Protein AF-M4DM18-F1 (afdb_monomer_lite)

Foldseek 3Di:
DPPPPVVVVVVVVVPPDPPPPPVDDDDDDDDPPDLLVVQVVVCVVCVVVVCVVVVFWDWDWTDDPQNIKTKTWGFDPPPDTDIDMDIDGD

pLDDT: mean 76.81, std 15.43, range [44.53, 95.25]

Sequence (90 aa):
MEKFPALIICYLLFHQTLEVIDGAKCYGSLAGNSSYVQNRKNLFSTFSNKVVTNGGFYNVSLGQYPNRVYALGFCENTTSKKLVSVVSKA

Radius of gyration: 20.75 Å; chains: 1; bounding box: 34×19×74 Å

InterPro domains:
  IPR002902 Gnk2-homologous domain [PF01657] (31-81)

Secondary structure (DSSP, 8-state):
---SHHHHHHHHHHT------------S---TT-HHHHHHHHHHHHHHHHHHHTTTEEEEEES-TTS-EEEEEEE--SSS--EEEEEEE-

Organism: Brassica campestris (NCBI:txid3711)

Structure (mmCIF, N/CA/C/O backbone):
data_AF-M4DM18-F1
#
_entry.id   AF-M4DM18-F1
#
loop_
_atom_site.group_PDB
_atom_site.id
_atom_site.type_symbol
_atom_site.label_atom_id
_atom_site.label_alt_id
_atom_site.label_comp_id
_atom_site.label_asym_id
_atom_site.label_entity_id
_atom_site.label_seq_id
_atom_site.pdbx_PDB_ins_code
_atom_site.Cartn_x
_atom_site.Cartn_y
_atom_site.Cartn_z
_atom_site.occupancy
_atom_site.B_iso_or_equiv
_atom_site.auth_seq_id
_atom_site.auth_comp_id
_atom_site.auth_asym_id
_atom_site.auth_atom_id
_atom_site.pdbx_PDB_model_num
ATOM 1 N N . MET A 1 1 ? 4.784 -6.461 59.255 1.00 44.53 1 MET A N 1
ATOM 2 C CA . MET A 1 1 ? 3.582 -6.038 58.502 1.00 44.53 1 MET A CA 1
ATOM 3 C C . MET A 1 1 ? 3.985 -5.963 57.036 1.00 44.53 1 MET A C 1
ATOM 5 O O . MET A 1 1 ? 4.351 -4.906 56.559 1.00 44.53 1 MET A O 1
ATOM 9 N N . GLU A 1 2 ? 4.032 -7.105 56.350 1.00 51.62 2 GLU A N 1
ATOM 10 C CA . GLU A 1 2 ? 4.719 -7.250 55.050 1.00 51.62 2 GLU A CA 1
ATOM 11 C C . GLU A 1 2 ? 3.738 -7.753 53.976 1.00 51.62 2 GLU A C 1
ATOM 13 O O . GLU A 1 2 ? 3.908 -8.813 53.387 1.00 51.62 2 GLU A O 1
ATOM 18 N N . LYS A 1 3 ? 2.633 -7.025 53.768 1.00 52.62 3 LYS A N 1
ATOM 19 C CA . LYS A 1 3 ? 1.567 -7.381 52.802 1.00 52.62 3 LYS A CA 1
ATOM 20 C C . LYS A 1 3 ? 1.550 -6.490 51.554 1.00 52.62 3 LYS A C 1
ATOM 22 O O . LYS A 1 3 ? 0.553 -6.432 50.846 1.00 52.62 3 LYS A O 1
ATOM 27 N N . PHE A 1 4 ? 2.659 -5.812 51.272 1.00 56.97 4 PHE A N 1
ATOM 28 C CA . PHE A 1 4 ? 2.824 -4.978 50.082 1.00 56.97 4 PHE A CA 1
ATOM 29 C C . PHE A 1 4 ? 3.435 -5.676 48.847 1.00 56.97 4 PHE A C 1
ATOM 31 O O . PHE A 1 4 ? 3.060 -5.282 47.741 1.00 56.97 4 PHE A O 1
ATOM 38 N N . PRO A 1 5 ? 4.285 -6.729 48.937 1.00 61.12 5 PRO A N 1
ATOM 39 C CA . PRO A 1 5 ? 4.948 -7.248 47.736 1.00 61.12 5 PRO A CA 1
ATOM 40 C C . PRO A 1 5 ? 4.005 -8.069 46.845 1.00 61.12 5 PRO A C 1
ATOM 42 O O . PRO A 1 5 ? 4.103 -8.000 45.624 1.00 61.12 5 PRO A O 1
ATOM 45 N N . ALA A 1 6 ? 3.039 -8.786 47.428 1.00 64.62 6 ALA A N 1
ATOM 46 C CA . ALA A 1 6 ? 2.116 -9.638 46.673 1.00 64.62 6 ALA A CA 1
ATOM 47 C C . ALA A 1 6 ? 1.192 -8.842 45.730 1.00 64.62 6 ALA A C 1
ATOM 49 O O . ALA A 1 6 ? 0.905 -9.295 44.625 1.00 64.62 6 ALA A O 1
ATOM 50 N N . LEU A 1 7 ? 0.757 -7.644 46.137 1.00 65.00 7 LEU A N 1
ATOM 51 C CA . LEU A 1 7 ? -0.121 -6.792 45.324 1.00 65.00 7 LEU A CA 1
ATOM 52 C C . LEU A 1 7 ? 0.629 -6.142 44.155 1.00 65.00 7 LEU A C 1
ATOM 54 O O . LEU A 1 7 ? 0.088 -6.068 43.053 1.00 65.00 7 LEU A O 1
ATOM 58 N N . ILE A 1 8 ? 1.886 -5.739 44.372 1.00 67.94 8 ILE A N 1
ATOM 59 C CA . ILE A 1 8 ? 2.763 -5.221 43.312 1.00 67.94 8 ILE A CA 1
ATOM 60 C C . ILE A 1 8 ? 3.075 -6.319 42.291 1.00 67.94 8 ILE A C 1
ATOM 62 O O . ILE A 1 8 ? 2.980 -6.076 41.091 1.00 67.94 8 ILE A O 1
ATOM 66 N N . ILE A 1 9 ? 3.361 -7.544 42.747 1.00 68.19 9 ILE A N 1
ATOM 67 C CA . ILE A 1 9 ? 3.567 -8.701 41.862 1.00 68.19 9 ILE A CA 1
ATOM 68 C C . ILE A 1 9 ? 2.305 -8.973 41.027 1.00 68.19 9 ILE A C 1
ATOM 70 O O . ILE A 1 9 ? 2.404 -9.164 39.818 1.00 68.19 9 ILE A O 1
ATOM 74 N N . CYS A 1 10 ? 1.114 -8.904 41.629 1.00 66.94 10 CYS A N 1
ATOM 75 C CA . CYS A 1 10 ? -0.154 -9.073 40.911 1.00 66.94 10 CYS A CA 1
ATOM 76 C C . CYS A 1 10 ? -0.377 -7.987 39.839 1.00 66.94 10 CYS A C 1
ATOM 78 O O . CYS A 1 10 ? -0.805 -8.289 38.726 1.00 66.94 10 CYS A O 1
ATOM 80 N N . TYR A 1 11 ? -0.046 -6.728 40.143 1.00 63.75 11 TYR A N 1
ATOM 81 C CA . TYR A 1 11 ? -0.183 -5.606 39.208 1.00 63.75 11 TYR A CA 1
ATOM 82 C C . TYR A 1 11 ? 0.804 -5.693 38.030 1.00 63.75 11 TYR A C 1
ATOM 84 O O . TYR A 1 11 ? 0.441 -5.402 36.889 1.00 63.75 11 TYR A O 1
ATOM 92 N N . LEU A 1 12 ? 2.035 -6.154 38.288 1.00 61.78 12 LEU A N 1
ATOM 93 C CA . LEU A 1 12 ? 3.055 -6.369 37.258 1.00 61.78 12 LEU A CA 1
ATOM 94 C C . LEU A 1 12 ? 2.677 -7.498 36.292 1.00 61.78 12 LEU A C 1
ATOM 96 O O . LEU A 1 12 ? 2.953 -7.367 35.103 1.00 61.78 12 LEU A O 1
ATOM 100 N N . LEU A 1 13 ? 2.004 -8.554 36.769 1.00 59.84 13 LEU A N 1
ATOM 101 C CA . LEU A 1 13 ? 1.500 -9.656 35.936 1.00 59.84 13 LEU A CA 1
ATOM 102 C C . LEU A 1 13 ? 0.345 -9.223 35.012 1.00 59.84 13 LEU A C 1
ATOM 104 O O . LEU A 1 13 ? 0.237 -9.728 33.898 1.00 59.84 13 LEU A O 1
ATOM 108 N N . PHE A 1 14 ? -0.469 -8.245 35.425 1.00 57.81 14 PHE A N 1
ATOM 109 C CA . PHE A 1 14 ? -1.548 -7.680 34.600 1.00 57.81 14 PHE A CA 1
ATOM 110 C C . PHE A 1 14 ? -1.056 -6.743 33.479 1.00 57.81 14 PHE A C 1
ATOM 112 O O . PHE A 1 14 ? -1.783 -6.518 32.516 1.00 57.81 14 PHE A O 1
ATOM 119 N N . HIS A 1 15 ? 0.169 -6.209 33.566 1.00 49.09 15 HIS A N 1
ATOM 120 C CA . HIS A 1 15 ? 0.753 -5.310 32.554 1.00 49.09 15 HIS A CA 1
ATOM 121 C C . HIS A 1 15 ? 1.499 -6.036 31.410 1.00 49.09 15 HIS A C 1
ATOM 123 O O . HIS A 1 15 ? 2.029 -5.378 30.517 1.00 49.09 15 HIS A O 1
ATOM 129 N N . GLN A 1 16 ? 1.566 -7.376 31.410 1.00 57.03 16 GLN A N 1
ATOM 130 C CA . GLN A 1 16 ? 2.429 -8.156 30.500 1.00 57.03 16 GLN A CA 1
ATOM 131 C C . GLN A 1 16 ? 1.817 -8.514 29.134 1.00 57.03 16 GLN A C 1
ATOM 133 O O . GLN A 1 16 ? 2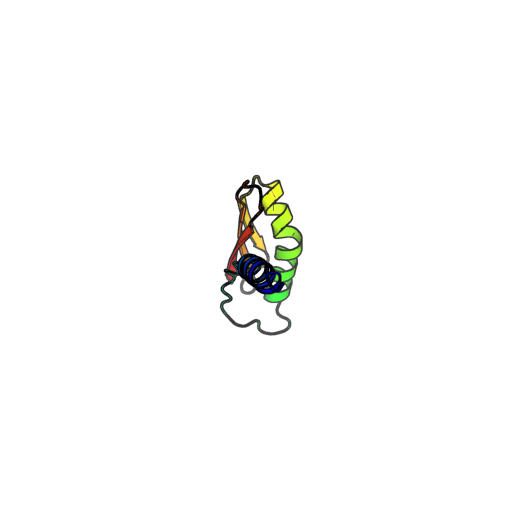.373 -9.364 28.447 1.00 57.03 16 GLN A O 1
ATOM 138 N N . THR A 1 17 ? 0.708 -7.922 28.688 1.00 56.78 17 THR A N 1
ATOM 139 C CA . THR A 1 17 ? 0.193 -8.225 27.335 1.00 56.78 17 THR A CA 1
ATOM 140 C C . THR A 1 17 ? -0.296 -6.985 26.602 1.00 56.78 17 THR A C 1
ATOM 142 O O . THR A 1 17 ? -1.451 -6.863 26.206 1.00 56.78 17 THR A O 1
ATOM 145 N N . LEU A 1 18 ? 0.634 -6.070 26.317 1.00 46.38 18 LEU A N 1
ATOM 146 C CA . LEU A 1 18 ? 0.513 -5.322 25.071 1.00 46.38 18 LEU A CA 1
ATOM 147 C C . LEU A 1 18 ? 0.904 -6.284 23.941 1.00 46.38 18 LEU A C 1
ATOM 149 O O . LEU A 1 18 ? 2.050 -6.303 23.496 1.00 46.38 18 LEU A O 1
ATOM 153 N N . GLU A 1 19 ? -0.031 -7.142 23.527 1.00 50.44 19 GLU A N 1
ATOM 154 C CA . GLU A 1 19 ? 0.122 -7.907 22.293 1.00 50.44 19 GLU A CA 1
ATOM 155 C C . GLU A 1 19 ? 0.157 -6.910 21.136 1.00 50.44 19 GLU A C 1
ATOM 157 O O . GLU A 1 19 ? -0.865 -6.480 20.593 1.00 50.44 19 GLU A O 1
ATOM 162 N N . VAL A 1 20 ? 1.366 -6.513 20.754 1.00 51.06 20 VAL A N 1
ATOM 163 C CA . VAL A 1 20 ? 1.600 -5.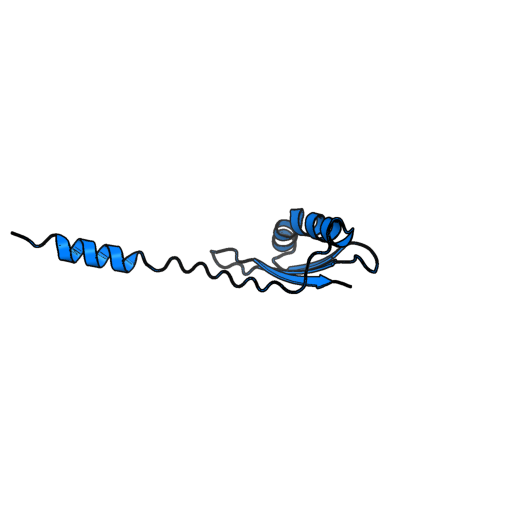982 19.423 1.00 51.06 20 VAL A CA 1
ATOM 164 C C . VAL A 1 20 ? 1.341 -7.153 18.478 1.00 51.06 20 VAL A C 1
ATOM 166 O O . VAL A 1 20 ? 2.217 -7.980 18.240 1.00 51.06 20 VAL A O 1
ATOM 169 N N . ILE A 1 21 ? 0.110 -7.265 17.974 1.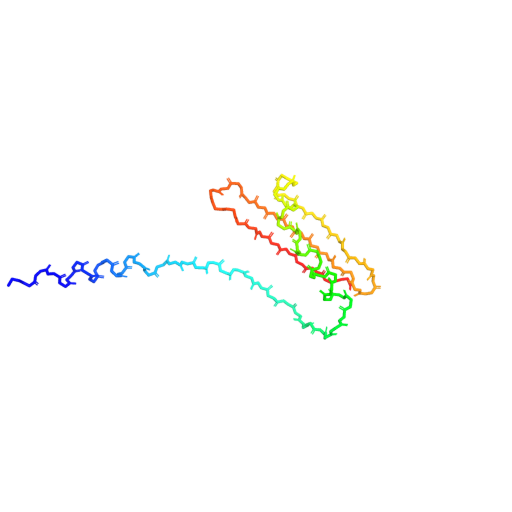00 54.56 21 ILE A N 1
ATOM 170 C CA . ILE A 1 21 ? -0.212 -8.161 16.861 1.00 54.56 21 ILE A CA 1
ATOM 171 C C . ILE A 1 21 ? 0.420 -7.540 15.609 1.00 54.56 21 ILE A C 1
ATOM 173 O O . ILE A 1 21 ? -0.266 -6.920 14.796 1.00 54.56 21 ILE A O 1
ATOM 177 N N . ASP A 1 22 ? 1.741 -7.644 15.475 1.00 59.12 22 ASP A N 1
ATOM 178 C CA . ASP A 1 22 ? 2.424 -7.295 14.234 1.00 59.12 22 ASP A CA 1
ATOM 179 C C . ASP A 1 22 ? 2.370 -8.505 13.297 1.00 59.12 22 ASP A C 1
ATOM 181 O O . ASP A 1 22 ? 3.227 -9.386 13.294 1.00 59.12 22 ASP A O 1
ATOM 185 N N . GLY A 1 23 ? 1.275 -8.592 12.541 1.00 61.84 23 GLY A N 1
ATOM 186 C CA . GLY A 1 23 ? 1.040 -9.638 11.545 1.00 61.84 23 GLY A CA 1
ATOM 187 C C . GLY A 1 23 ? 1.713 -9.371 10.194 1.00 61.84 23 GLY A C 1
ATOM 188 O O . GLY A 1 23 ? 1.290 -9.951 9.190 1.00 61.84 23 GLY A O 1
ATOM 189 N N . ALA A 1 24 ? 2.697 -8.470 10.115 1.00 70.00 24 ALA A N 1
ATOM 190 C CA . ALA A 1 24 ? 3.340 -8.127 8.853 1.00 70.00 24 ALA A CA 1
ATOM 191 C C . ALA A 1 24 ? 4.243 -9.270 8.350 1.00 70.00 24 ALA A C 1
ATOM 193 O O . ALA A 1 24 ? 5.311 -9.541 8.894 1.00 70.00 24 ALA A O 1
ATOM 194 N N . LYS A 1 25 ? 3.837 -9.928 7.256 1.00 77.69 25 LYS A N 1
ATOM 195 C CA . LYS A 1 25 ? 4.700 -10.852 6.503 1.00 77.69 25 LYS A CA 1
ATOM 196 C C . LYS A 1 25 ? 5.314 -10.141 5.301 1.00 77.69 25 LYS A C 1
ATOM 198 O O . LYS A 1 25 ? 4.605 -9.720 4.389 1.00 77.69 25 LYS A O 1
ATOM 203 N N . CYS A 1 26 ? 6.639 -10.042 5.288 1.00 78.06 26 CYS A N 1
ATOM 204 C CA . CYS A 1 26 ? 7.405 -9.454 4.193 1.00 78.06 26 CYS A CA 1
ATOM 205 C C . CYS A 1 26 ? 7.935 -10.548 3.259 1.00 78.06 26 CYS A C 1
ATOM 207 O O . CYS A 1 26 ? 8.545 -11.513 3.713 1.00 78.06 26 CYS A O 1
ATOM 209 N N . TYR A 1 27 ? 7.743 -10.367 1.952 1.00 79.19 27 TYR A N 1
ATOM 210 C CA . TYR A 1 27 ? 8.237 -11.280 0.922 1.00 79.19 27 TYR A CA 1
ATOM 211 C C . TYR A 1 27 ? 9.114 -10.539 -0.092 1.00 79.19 27 TYR A C 1
ATOM 213 O O . TYR A 1 27 ? 8.810 -9.410 -0.486 1.00 79.19 27 TYR A O 1
ATOM 221 N N . GLY A 1 28 ? 10.171 -11.210 -0.554 1.00 77.44 28 GLY A N 1
ATOM 222 C CA . GLY A 1 28 ? 11.109 -10.689 -1.550 1.00 77.44 28 GLY A CA 1
ATOM 223 C C . GLY A 1 28 ? 12.158 -9.726 -0.986 1.00 77.44 28 GLY A C 1
ATOM 224 O O . GLY A 1 28 ? 12.099 -9.302 0.165 1.00 77.44 28 GLY A O 1
ATOM 225 N N . SER A 1 29 ? 13.138 -9.383 -1.824 1.00 76.62 29 SER A N 1
ATOM 226 C CA . SER A 1 29 ? 14.171 -8.391 -1.512 1.00 76.62 29 SER A CA 1
ATOM 227 C C . SER A 1 29 ? 13.962 -7.124 -2.332 1.00 76.62 29 SER A C 1
ATOM 229 O O . SER A 1 29 ? 13.556 -7.167 -3.498 1.00 76.62 29 SER A O 1
ATOM 231 N N . LEU A 1 30 ? 14.247 -5.979 -1.720 1.00 74.81 30 LEU A N 1
ATOM 232 C CA . LEU A 1 30 ? 14.245 -4.704 -2.417 1.00 74.81 30 LEU A CA 1
ATOM 233 C C . LEU A 1 30 ? 15.592 -4.515 -3.092 1.00 74.81 30 LEU A C 1
ATOM 235 O O . LEU A 1 30 ? 16.559 -4.104 -2.458 1.00 74.81 30 LEU A O 1
ATOM 239 N N . ALA A 1 31 ? 15.639 -4.785 -4.394 1.00 69.12 31 ALA A N 1
ATOM 240 C CA . ALA A 1 31 ? 16.750 -4.327 -5.212 1.00 69.12 31 ALA A CA 1
ATOM 241 C C . ALA A 1 31 ? 16.844 -2.793 -5.098 1.00 69.12 31 ALA A C 1
ATOM 243 O O . ALA A 1 31 ? 15.834 -2.089 -5.253 1.00 69.12 31 ALA A O 1
ATOM 244 N N . GLY A 1 32 ? 18.042 -2.300 -4.766 1.00 74.12 32 GLY A N 1
ATOM 245 C CA . GLY A 1 32 ? 18.319 -0.885 -4.520 1.00 74.12 32 GLY A CA 1
ATOM 246 C C . GLY A 1 32 ? 17.871 0.030 -5.666 1.00 74.12 32 GLY A C 1
ATOM 247 O O . GLY A 1 32 ? 17.737 -0.408 -6.803 1.00 74.12 32 GLY A O 1
ATOM 248 N N . ASN A 1 33 ? 17.590 1.293 -5.326 1.00 78.69 33 ASN A N 1
ATOM 249 C CA . ASN A 1 33 ? 17.169 2.406 -6.196 1.00 78.69 33 ASN A CA 1
ATOM 250 C C . ASN A 1 33 ? 16.353 2.044 -7.460 1.00 78.69 33 ASN A C 1
ATOM 252 O O . ASN A 1 33 ? 16.620 2.537 -8.554 1.00 78.69 33 ASN A O 1
ATOM 256 N N . SER A 1 34 ? 15.350 1.173 -7.322 1.00 85.75 34 SER A N 1
ATOM 257 C CA . SER A 1 34 ? 14.458 0.798 -8.422 1.00 85.75 34 SER A CA 1
ATOM 258 C C . SER A 1 34 ? 13.204 1.669 -8.455 1.00 85.75 34 SER A C 1
ATOM 260 O O . SER A 1 34 ? 12.694 2.104 -7.417 1.00 85.75 34 SER A O 1
ATOM 262 N N . SER A 1 35 ? 12.625 1.858 -9.645 1.00 92.12 35 SER A N 1
ATOM 263 C CA . SER A 1 35 ? 11.329 2.536 -9.777 1.00 92.12 35 SER A CA 1
ATOM 264 C C . SER A 1 35 ? 10.226 1.815 -8.993 1.00 92.12 35 SER A C 1
ATOM 266 O O . SER A 1 35 ? 9.311 2.466 -8.502 1.00 92.12 35 SER A O 1
ATOM 268 N N . TYR A 1 36 ? 10.333 0.493 -8.796 1.00 89.69 36 TYR A N 1
ATOM 269 C CA . TYR A 1 36 ? 9.435 -0.266 -7.920 1.00 89.69 36 TYR A CA 1
ATOM 270 C C . TYR A 1 36 ? 9.460 0.244 -6.470 1.00 89.69 36 TYR A C 1
ATOM 272 O O . TYR A 1 36 ? 8.404 0.441 -5.867 1.00 89.69 36 TYR A O 1
ATOM 280 N N . VAL A 1 37 ? 10.649 0.510 -5.911 1.00 89.94 37 VAL A N 1
ATOM 281 C CA . VAL A 1 37 ? 10.793 1.043 -4.544 1.00 89.94 37 VAL A CA 1
ATOM 282 C C . VAL A 1 37 ? 10.136 2.419 -4.432 1.00 89.94 37 VAL A C 1
ATOM 284 O O . VAL A 1 37 ? 9.391 2.657 -3.477 1.00 89.94 37 VAL A O 1
ATOM 287 N N . GLN A 1 38 ? 10.354 3.295 -5.417 1.00 93.00 38 GLN A N 1
ATOM 288 C CA . GLN A 1 38 ? 9.750 4.628 -5.433 1.00 93.00 38 GLN A CA 1
ATOM 289 C C . GLN A 1 38 ? 8.225 4.565 -5.593 1.00 93.00 38 GLN A C 1
ATOM 291 O O . GLN A 1 38 ? 7.507 5.225 -4.842 1.00 93.00 38 GLN A O 1
ATOM 296 N N . ASN A 1 39 ? 7.717 3.734 -6.508 1.00 93.00 39 ASN A N 1
ATOM 297 C CA . ASN A 1 39 ? 6.280 3.530 -6.700 1.00 93.00 39 ASN A CA 1
ATOM 298 C C . ASN A 1 39 ? 5.636 3.013 -5.415 1.00 93.00 39 ASN A C 1
ATOM 300 O O . ASN A 1 39 ? 4.630 3.550 -4.964 1.00 93.00 39 ASN A O 1
ATOM 304 N N . ARG A 1 40 ? 6.248 2.027 -4.756 1.00 90.19 40 ARG A N 1
ATOM 305 C CA . ARG A 1 40 ? 5.722 1.495 -3.499 1.00 90.19 40 ARG A CA 1
ATOM 306 C C . ARG A 1 40 ? 5.705 2.571 -2.412 1.00 90.19 40 ARG A C 1
ATOM 308 O O . ARG A 1 40 ? 4.691 2.727 -1.742 1.00 90.19 40 ARG A O 1
ATOM 315 N N . LYS A 1 41 ? 6.786 3.346 -2.264 1.00 91.62 41 LYS A N 1
ATOM 316 C CA . LYS A 1 41 ? 6.853 4.459 -1.300 1.00 91.62 41 LYS A CA 1
ATOM 317 C C . LYS A 1 41 ? 5.750 5.496 -1.552 1.00 91.62 41 LYS A C 1
ATOM 319 O O . LYS A 1 41 ? 5.072 5.900 -0.611 1.00 91.62 41 LYS A O 1
ATOM 324 N N . ASN A 1 42 ? 5.549 5.887 -2.809 1.00 94.00 42 ASN A N 1
ATOM 325 C CA . ASN A 1 42 ? 4.529 6.862 -3.203 1.00 94.00 42 ASN A CA 1
ATOM 326 C C . ASN A 1 42 ? 3.104 6.337 -2.996 1.00 94.00 42 ASN A C 1
ATOM 328 O O . ASN A 1 42 ? 2.229 7.085 -2.575 1.00 94.00 42 ASN A O 1
ATOM 332 N N . LEU A 1 43 ? 2.863 5.054 -3.271 1.00 94.00 43 LEU A N 1
ATOM 333 C CA . LEU A 1 43 ? 1.566 4.429 -3.034 1.00 94.00 43 LEU A CA 1
ATOM 334 C C . LEU A 1 43 ? 1.238 4.454 -1.535 1.00 94.00 43 LEU A C 1
ATOM 336 O O . LEU A 1 43 ? 0.162 4.906 -1.144 1.00 94.00 43 LEU A O 1
ATOM 340 N N . PHE A 1 44 ? 2.183 4.033 -0.688 1.00 90.06 44 PHE A N 1
ATOM 341 C CA . PHE A 1 44 ? 1.965 3.921 0.755 1.00 90.06 44 PHE A CA 1
ATOM 342 C C . PHE A 1 44 ? 1.866 5.253 1.501 1.00 90.06 44 PHE A C 1
ATOM 344 O O . PHE A 1 44 ? 1.248 5.284 2.562 1.00 90.06 44 PHE A O 1
ATOM 351 N N . SER A 1 45 ? 2.388 6.358 0.956 1.00 93.44 45 SER A N 1
ATOM 352 C CA . SER A 1 45 ? 2.299 7.672 1.614 1.00 93.44 45 SER A CA 1
ATOM 353 C C . SER A 1 45 ? 0.861 8.181 1.773 1.00 93.44 45 SER A C 1
ATOM 355 O O . SER A 1 45 ? 0.589 8.981 2.664 1.00 93.44 45 SER A O 1
ATOM 357 N N . THR A 1 46 ? -0.068 7.707 0.936 1.00 90.94 46 THR A N 1
ATOM 358 C CA . THR A 1 46 ? -1.488 8.104 0.970 1.00 90.94 46 THR A CA 1
ATOM 359 C C . THR A 1 46 ? -2.446 6.933 1.183 1.00 90.94 46 THR A C 1
ATOM 361 O O . THR A 1 46 ? -3.644 7.147 1.371 1.00 90.94 46 THR A O 1
ATOM 364 N N . PHE A 1 47 ? -1.941 5.695 1.185 1.00 91.19 47 PHE A N 1
ATOM 365 C CA . PHE A 1 47 ? -2.761 4.487 1.124 1.00 91.19 47 PHE A CA 1
ATOM 366 C C . PHE A 1 47 ? -3.761 4.371 2.275 1.00 91.19 47 PHE A C 1
ATOM 368 O O . PHE A 1 47 ? -4.950 4.188 2.033 1.00 91.19 47 PHE A O 1
ATOM 375 N N . SER A 1 48 ? -3.322 4.566 3.520 1.00 88.19 48 SER A N 1
ATOM 376 C CA . SER A 1 48 ? -4.202 4.477 4.693 1.00 88.19 48 SER A CA 1
ATOM 377 C C . SER A 1 48 ? -5.335 5.505 4.649 1.00 88.19 48 SER A C 1
ATOM 379 O O . SER A 1 48 ? -6.478 5.191 4.973 1.00 88.19 48 SER A O 1
ATOM 381 N N . ASN A 1 49 ? -5.042 6.732 4.200 1.00 89.88 49 ASN A N 1
ATOM 382 C CA . ASN A 1 49 ? -6.059 7.767 4.028 1.00 89.88 49 ASN A CA 1
ATOM 383 C C . ASN A 1 49 ? -7.047 7.392 2.916 1.00 89.88 49 ASN A C 1
ATOM 385 O O . ASN A 1 49 ? -8.255 7.538 3.099 1.00 89.88 49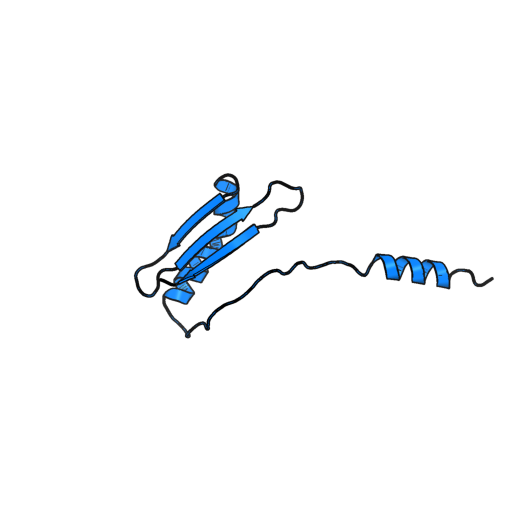 ASN A O 1
ATOM 389 N N . LYS A 1 50 ? -6.557 6.847 1.796 1.00 93.50 50 LYS A N 1
ATOM 390 C CA . LYS A 1 50 ? -7.412 6.336 0.719 1.00 93.50 50 LYS A CA 1
ATOM 391 C C . LYS A 1 50 ? -8.312 5.197 1.192 1.00 93.50 50 LYS A C 1
ATOM 393 O O . LYS A 1 50 ? -9.491 5.225 0.877 1.00 93.50 50 LYS A O 1
ATOM 398 N N . VAL A 1 51 ? -7.820 4.262 2.002 1.00 90.69 51 VAL A N 1
ATOM 399 C CA . VAL A 1 51 ? -8.652 3.180 2.559 1.00 90.69 51 VAL A CA 1
ATOM 400 C C . VAL A 1 51 ? -9.794 3.744 3.407 1.00 90.69 51 VAL A C 1
ATOM 402 O O . VAL A 1 51 ? -10.949 3.409 3.167 1.00 90.69 51 VAL A O 1
ATOM 405 N N . VAL A 1 52 ? -9.501 4.658 4.336 1.00 89.25 52 VAL A N 1
ATOM 406 C CA . VAL A 1 52 ? -10.530 5.268 5.202 1.00 89.25 52 VAL A CA 1
ATOM 407 C C . VAL A 1 52 ? -11.534 6.096 4.393 1.00 89.25 52 VAL A C 1
ATOM 409 O O . VAL A 1 52 ? -12.737 5.993 4.612 1.00 89.25 52 VAL A O 1
ATOM 412 N N . THR A 1 53 ? -11.056 6.904 3.445 1.00 92.31 53 THR A N 1
ATOM 413 C CA . THR A 1 53 ? -11.921 7.765 2.617 1.00 92.31 53 THR A CA 1
ATOM 414 C C . THR A 1 53 ? -12.759 6.989 1.600 1.00 92.31 53 THR A C 1
ATOM 416 O O . THR A 1 53 ? -13.798 7.490 1.186 1.00 92.31 53 THR A O 1
ATOM 419 N N . ASN A 1 54 ? -12.368 5.761 1.241 1.00 92.75 54 ASN A N 1
ATOM 420 C CA . ASN A 1 54 ? -13.135 4.862 0.369 1.00 92.75 54 ASN A CA 1
ATOM 421 C C . ASN A 1 54 ? -13.983 3.851 1.167 1.00 92.75 54 ASN A C 1
ATOM 423 O O . ASN A 1 54 ? -14.185 2.718 0.741 1.00 92.75 54 ASN A O 1
ATOM 427 N N . GLY A 1 55 ? -14.473 4.235 2.351 1.00 89.12 55 GLY A N 1
ATOM 428 C CA . GLY A 1 55 ? -15.401 3.401 3.126 1.00 89.12 55 GLY A CA 1
ATOM 429 C C . GLY A 1 55 ? -14.765 2.155 3.745 1.00 89.12 55 GLY A C 1
ATOM 430 O O . GLY A 1 55 ? -15.464 1.199 4.063 1.00 89.12 55 GLY A O 1
ATOM 431 N N . GLY A 1 56 ? -13.444 2.158 3.917 1.00 88.25 56 GLY A N 1
ATOM 432 C CA . GLY A 1 56 ? -12.705 1.067 4.538 1.00 88.25 56 GLY A CA 1
ATOM 433 C C . GLY A 1 56 ? -12.257 -0.032 3.584 1.00 88.25 56 GLY A C 1
ATOM 434 O O . GLY A 1 56 ? -11.804 -1.067 4.059 1.00 88.25 56 GLY A O 1
ATOM 435 N N . PHE A 1 57 ? -12.322 0.182 2.267 1.00 90.44 57 PHE A N 1
ATOM 436 C CA . PHE A 1 57 ? -11.774 -0.728 1.260 1.00 90.44 57 PHE A CA 1
ATOM 437 C C . PHE A 1 57 ? -11.139 0.053 0.103 1.00 90.44 57 PHE A C 1
ATOM 439 O O . PHE A 1 57 ? -11.730 0.999 -0.413 1.00 90.44 57 PHE A O 1
ATOM 446 N N . TYR A 1 58 ? -9.937 -0.332 -0.330 1.00 93.12 58 TYR A N 1
ATOM 447 C CA . TYR A 1 58 ? -9.258 0.322 -1.452 1.00 93.12 58 TYR A CA 1
ATOM 448 C C . TYR A 1 58 ? -8.326 -0.632 -2.208 1.00 93.12 58 TYR A C 1
ATOM 450 O O . TYR A 1 58 ? -7.462 -1.277 -1.613 1.00 93.12 58 TYR A O 1
ATOM 458 N N . ASN A 1 59 ? -8.484 -0.688 -3.533 1.00 94.81 59 ASN A N 1
ATOM 459 C CA . ASN A 1 59 ? -7.641 -1.442 -4.463 1.00 94.81 59 ASN A CA 1
ATOM 460 C C . ASN A 1 59 ? -6.996 -0.469 -5.455 1.00 94.81 59 ASN A C 1
ATOM 462 O O . ASN A 1 59 ? -7.692 0.341 -6.068 1.00 94.81 59 ASN A O 1
ATOM 466 N N . VAL A 1 60 ? -5.676 -0.533 -5.613 1.00 95.00 60 VAL A N 1
ATOM 467 C CA . VAL A 1 60 ? -4.931 0.392 -6.469 1.00 95.00 60 VAL A CA 1
ATOM 468 C C . VAL A 1 60 ? -3.702 -0.274 -7.075 1.00 95.00 60 VAL A C 1
ATOM 470 O O . VAL A 1 60 ? -3.100 -1.182 -6.499 1.00 95.00 60 VAL A O 1
ATOM 473 N N . SER A 1 61 ? -3.286 0.234 -8.233 1.00 94.94 61 SER A N 1
ATOM 474 C CA . SER A 1 61 ? -1.969 -0.047 -8.792 1.00 94.94 61 SER A CA 1
ATOM 475 C C . SER A 1 61 ? -1.225 1.244 -9.114 1.00 94.94 61 SER A C 1
ATOM 477 O O . SER A 1 61 ? -1.848 2.255 -9.441 1.00 94.94 61 SER A O 1
ATOM 479 N N . LEU A 1 62 ? 0.104 1.226 -9.013 1.00 95.25 62 LEU A N 1
ATOM 480 C CA . LEU A 1 62 ? 0.946 2.374 -9.348 1.00 95.25 62 LEU A CA 1
ATOM 481 C C . LEU A 1 62 ? 2.183 1.938 -10.134 1.00 95.25 62 LEU A C 1
ATOM 483 O O . LEU A 1 62 ? 2.897 1.021 -9.728 1.00 95.25 62 LEU A O 1
ATOM 487 N N . GLY A 1 63 ? 2.450 2.631 -11.242 1.00 93.81 63 GLY A N 1
ATOM 488 C CA . GLY A 1 63 ? 3.597 2.390 -12.116 1.00 93.81 63 GLY A CA 1
ATOM 489 C C . GLY A 1 63 ? 3.302 1.502 -13.330 1.00 93.81 63 GLY A C 1
ATOM 490 O O . GLY A 1 63 ? 2.170 1.081 -13.587 1.00 93.81 63 GLY A O 1
ATOM 491 N N . GLN A 1 64 ? 4.357 1.218 -14.093 1.00 93.19 64 GLN A N 1
ATOM 492 C CA . GLN A 1 64 ? 4.325 0.393 -15.304 1.00 93.19 64 GLN A CA 1
ATOM 493 C C . GLN A 1 64 ? 5.194 -0.854 -15.135 1.00 93.19 64 GLN A C 1
ATOM 495 O O . GLN A 1 64 ? 6.090 -0.868 -14.292 1.00 93.19 64 GLN A O 1
ATOM 500 N N . TYR A 1 65 ? 4.929 -1.896 -15.924 1.00 90.38 65 TYR A N 1
ATOM 501 C CA . TYR A 1 65 ? 5.749 -3.110 -15.953 1.00 90.38 65 TYR A CA 1
ATOM 502 C C . TYR A 1 65 ? 7.223 -2.772 -16.263 1.00 90.38 65 TYR A C 1
ATOM 504 O O . TYR A 1 65 ? 7.458 -1.924 -17.125 1.00 90.38 65 TYR A O 1
ATOM 512 N N . PRO A 1 66 ? 8.217 -3.376 -15.577 1.00 88.56 66 PRO A N 1
ATOM 513 C CA . PRO A 1 66 ? 8.141 -4.398 -14.513 1.00 88.56 66 PRO A CA 1
ATOM 514 C C . PRO A 1 66 ? 8.155 -3.812 -13.080 1.00 88.56 66 PRO A C 1
ATOM 516 O O . PRO A 1 66 ? 8.504 -4.474 -12.104 1.00 88.56 66 PRO A O 1
ATOM 519 N N . ASN A 1 67 ? 7.850 -2.523 -12.938 1.00 90.88 67 ASN A N 1
ATOM 520 C CA . ASN A 1 67 ? 7.945 -1.763 -11.688 1.00 90.88 67 ASN A CA 1
ATOM 521 C C . ASN A 1 67 ? 6.576 -1.405 -11.091 1.00 90.88 67 ASN A C 1
ATOM 523 O O . ASN A 1 67 ? 6.495 -0.551 -10.203 1.00 90.88 67 ASN A O 1
ATOM 527 N N . ARG A 1 68 ? 5.496 -2.015 -11.589 1.00 92.81 68 ARG A N 1
ATOM 528 C CA . ARG A 1 68 ? 4.142 -1.763 -11.100 1.00 92.81 68 ARG A CA 1
ATOM 529 C C . ARG A 1 68 ? 3.940 -2.434 -9.743 1.00 92.81 68 ARG A C 1
ATOM 531 O O . ARG A 1 68 ? 4.332 -3.580 -9.530 1.00 92.81 68 ARG A O 1
ATOM 538 N N . VAL A 1 69 ? 3.316 -1.692 -8.839 1.00 92.62 69 VAL A N 1
ATOM 539 C CA . VAL A 1 69 ? 2.921 -2.135 -7.501 1.00 92.62 69 VAL A CA 1
ATOM 540 C C . VAL A 1 69 ? 1.412 -2.294 -7.489 1.00 92.62 69 VAL A C 1
ATOM 542 O O . VAL A 1 69 ? 0.715 -1.400 -7.963 1.00 92.62 69 VAL A O 1
ATOM 545 N N . TYR A 1 70 ? 0.921 -3.389 -6.924 1.00 93.19 70 TYR A N 1
ATOM 546 C CA . TYR A 1 70 ? -0.487 -3.589 -6.598 1.00 93.19 70 TYR A CA 1
ATOM 547 C C . TYR A 1 70 ? -0.659 -3.539 -5.087 1.00 93.19 70 TYR A C 1
ATOM 549 O O . TYR A 1 70 ? 0.164 -4.106 -4.364 1.00 93.19 70 TYR A O 1
ATOM 557 N N . ALA A 1 71 ? -1.709 -2.872 -4.619 1.00 92.75 71 ALA A N 1
ATOM 558 C CA . ALA A 1 71 ? -2.051 -2.816 -3.210 1.00 92.75 71 ALA A CA 1
ATOM 559 C C . ALA A 1 71 ? -3.559 -2.955 -3.004 1.00 92.75 71 ALA A C 1
ATOM 561 O O . ALA A 1 71 ? -4.355 -2.283 -3.661 1.00 92.75 71 ALA A O 1
ATOM 562 N N . LEU A 1 72 ? -3.922 -3.799 -2.045 1.00 92.81 72 LEU A N 1
ATOM 563 C CA . LEU A 1 72 ? -5.284 -3.993 -1.568 1.00 92.81 72 LEU A CA 1
ATOM 564 C C . LEU A 1 72 ? -5.309 -3.715 -0.070 1.00 92.81 72 LEU A C 1
ATOM 566 O O . LEU A 1 72 ? -4.439 -4.207 0.645 1.00 92.81 72 LEU A O 1
ATOM 570 N N . GLY A 1 73 ? -6.266 -2.922 0.399 1.00 90.38 73 GLY A N 1
ATOM 571 C CA . GLY A 1 73 ? -6.353 -2.521 1.796 1.00 90.38 73 GLY A CA 1
ATOM 572 C C . GLY A 1 73 ? -7.786 -2.511 2.288 1.00 90.38 73 GLY A C 1
ATOM 573 O O . GLY A 1 73 ? -8.680 -2.080 1.561 1.00 90.38 73 GLY A O 1
ATOM 574 N N . PHE A 1 74 ? -7.991 -2.957 3.524 1.00 87.81 74 PHE A N 1
ATOM 575 C CA . PHE A 1 74 ? -9.270 -2.836 4.209 1.00 87.81 74 PHE A CA 1
ATOM 576 C C . PHE A 1 74 ? -9.085 -2.428 5.672 1.00 87.81 74 PHE A C 1
ATOM 578 O O . PHE A 1 74 ? -8.062 -2.746 6.285 1.00 87.81 74 PHE A O 1
ATOM 585 N N . CYS A 1 75 ? -10.061 -1.716 6.234 1.00 83.25 75 CYS A N 1
ATOM 586 C CA . CYS A 1 75 ? -10.111 -1.422 7.661 1.00 83.25 75 CYS A CA 1
ATOM 587 C C . CYS A 1 75 ? -11.493 -1.726 8.237 1.00 83.25 75 CYS A C 1
ATOM 589 O O . CYS A 1 75 ? -12.514 -1.314 7.688 1.00 83.25 75 CYS A O 1
ATOM 591 N N . GLU A 1 76 ? -11.515 -2.428 9.367 1.00 70.69 76 GLU A N 1
ATOM 592 C CA . GLU A 1 76 ? -12.734 -2.659 10.135 1.00 70.69 76 GLU A CA 1
ATOM 593 C C . GLU A 1 76 ? -13.053 -1.419 10.986 1.00 70.69 76 GLU A C 1
ATOM 595 O O . GLU A 1 76 ? -12.155 -0.798 11.558 1.00 70.69 76 GLU A O 1
ATOM 600 N N . ASN A 1 77 ? -14.334 -1.053 11.079 1.00 62.47 77 ASN A N 1
ATOM 601 C CA . ASN A 1 77 ? -14.804 0.106 11.845 1.00 62.47 77 ASN A CA 1
ATOM 602 C C . ASN A 1 77 ? -14.984 -0.201 13.347 1.00 62.47 77 ASN A C 1
ATOM 604 O O . ASN A 1 77 ? -15.842 0.381 14.009 1.00 62.47 77 ASN A O 1
ATOM 608 N N . THR A 1 78 ? -14.222 -1.152 13.888 1.00 52.44 78 THR A N 1
ATOM 609 C CA . THR A 1 78 ? -14.146 -1.373 15.332 1.00 52.44 78 THR A CA 1
ATOM 610 C C . THR A 1 78 ? -13.192 -0.337 15.925 1.00 52.44 78 THR A C 1
ATOM 612 O O . THR A 1 78 ? -12.293 0.169 15.256 1.00 52.44 78 THR A O 1
ATOM 615 N N . THR A 1 79 ? -13.422 0.047 17.178 1.00 53.00 79 THR A N 1
ATOM 616 C CA . THR A 1 79 ? -12.827 1.199 17.887 1.00 53.00 79 THR A CA 1
ATOM 617 C C . THR A 1 79 ? -11.289 1.304 17.795 1.00 53.00 79 THR A C 1
ATOM 619 O O . THR A 1 79 ? -10.726 2.377 18.004 1.00 53.00 79 THR A O 1
ATOM 622 N N . SER A 1 80 ? -10.602 0.226 17.405 1.00 55.62 80 SER A N 1
ATOM 623 C CA . SER A 1 80 ? -9.217 0.209 16.931 1.00 55.62 80 SER A CA 1
ATOM 624 C C . SER A 1 80 ? -9.148 0.067 15.399 1.00 55.62 80 SER A C 1
ATOM 626 O O . SER A 1 80 ? -9.312 -1.034 14.873 1.00 55.62 80 SER A O 1
ATOM 628 N N . LYS A 1 81 ? -8.845 1.149 14.667 1.00 58.72 81 LYS A N 1
ATOM 629 C CA . LYS A 1 81 ? -8.649 1.103 13.205 1.00 58.72 81 LYS A CA 1
ATOM 630 C C . LYS A 1 81 ? -7.440 0.227 12.851 1.00 58.72 81 LYS A C 1
ATOM 632 O O . LYS A 1 81 ? -6.308 0.708 12.842 1.00 58.72 81 LYS A O 1
ATOM 637 N N . LYS A 1 82 ? -7.664 -1.051 12.547 1.00 61.78 82 LYS A N 1
ATOM 638 C CA . LYS A 1 82 ? -6.632 -1.957 12.024 1.00 61.78 82 LYS A CA 1
ATOM 639 C C . LYS A 1 82 ? -6.681 -1.926 10.501 1.00 61.78 82 LYS A C 1
ATOM 641 O O . LYS A 1 82 ? -7.681 -2.316 9.905 1.00 61.78 82 LYS A O 1
ATOM 646 N N . LEU A 1 83 ? -5.614 -1.431 9.877 1.00 65.94 83 LEU A N 1
ATOM 647 C CA . LEU A 1 83 ? -5.433 -1.508 8.430 1.00 65.94 83 LEU A CA 1
ATOM 648 C C . LEU A 1 83 ? -4.751 -2.833 8.092 1.00 65.94 83 LEU A C 1
ATOM 650 O O . LEU A 1 83 ? -3.612 -3.058 8.497 1.00 65.94 83 LEU A O 1
ATOM 654 N N . VAL A 1 84 ? -5.415 -3.677 7.312 1.00 73.44 84 VAL A N 1
ATOM 655 C CA . VAL A 1 84 ? -4.789 -4.855 6.703 1.00 73.44 84 VAL A CA 1
ATOM 656 C C . VAL A 1 84 ? -4.488 -4.521 5.249 1.00 73.44 84 VAL A C 1
ATOM 658 O O . VAL A 1 84 ? -5.348 -3.984 4.552 1.00 73.44 84 VAL A O 1
ATOM 661 N N . SER A 1 85 ? -3.269 -4.815 4.787 1.00 73.06 85 SER A N 1
ATOM 662 C CA . SER A 1 85 ? -2.857 -4.547 3.406 1.00 73.06 85 SER A CA 1
ATOM 663 C C . SER A 1 85 ? -2.092 -5.710 2.782 1.00 73.06 85 SER A C 1
ATOM 665 O O . SER A 1 85 ? -1.274 -6.341 3.449 1.00 73.06 85 SER A O 1
ATOM 667 N N . VAL A 1 86 ? -2.339 -5.972 1.498 1.00 75.19 86 VAL A N 1
ATOM 668 C CA . VAL A 1 86 ? -1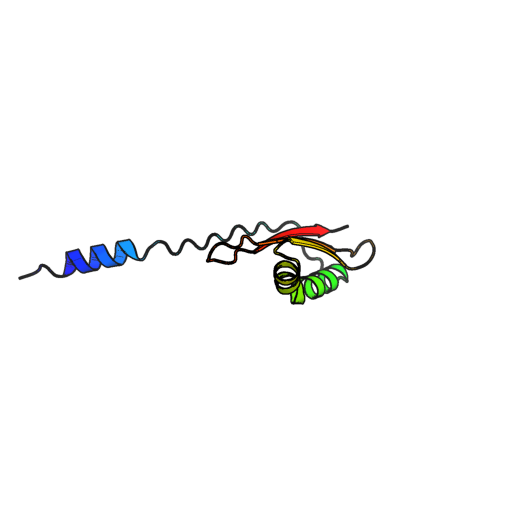.600 -6.942 0.677 1.00 75.19 86 VAL A CA 1
ATOM 669 C C . VAL A 1 86 ? -0.920 -6.193 -0.459 1.00 75.19 86 VAL A C 1
ATOM 671 O O . VAL A 1 86 ? -1.553 -5.369 -1.118 1.00 75.19 86 VAL A O 1
ATOM 674 N N . VAL A 1 87 ? 0.362 -6.485 -0.692 1.00 74.31 87 VAL A N 1
ATOM 675 C CA . VAL A 1 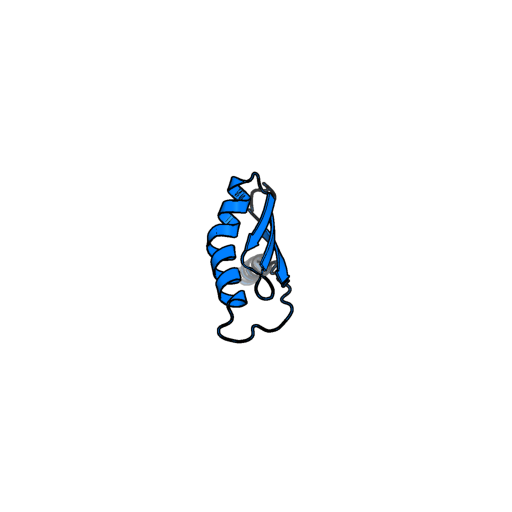87 ? 1.172 -5.861 -1.747 1.00 74.31 87 VAL A CA 1
ATOM 676 C C . VAL A 1 87 ? 1.727 -6.926 -2.670 1.00 74.31 87 VAL A C 1
ATOM 678 O O . VAL A 1 87 ? 2.246 -7.942 -2.212 1.00 74.31 87 VAL A O 1
ATOM 681 N N . SER A 1 88 ? 1.673 -6.679 -3.973 1.00 73.38 88 SER A N 1
ATOM 682 C CA . SER A 1 88 ? 2.286 -7.554 -4.973 1.00 73.38 88 SER A CA 1
ATOM 683 C C . SER A 1 88 ? 3.025 -6.741 -6.032 1.00 73.38 88 SER A C 1
ATOM 685 O O . SER A 1 88 ? 2.668 -5.597 -6.323 1.00 73.38 88 SER A O 1
ATOM 687 N N . LYS A 1 89 ? 4.079 -7.333 -6.596 1.00 74.81 89 LYS A N 1
ATOM 688 C CA . LYS A 1 89 ? 4.851 -6.783 -7.715 1.00 74.81 89 LYS A CA 1
ATOM 689 C C . LYS A 1 89 ? 4.375 -7.422 -9.023 1.00 74.81 89 LYS A C 1
ATOM 691 O O . LYS A 1 89 ? 4.091 -8.617 -9.023 1.00 74.81 89 LYS A O 1
ATOM 696 N N . ALA A 1 90 ? 4.273 -6.619 -10.084 1.00 64.25 90 ALA A N 1
ATOM 697 C CA . ALA A 1 90 ? 4.007 -7.082 -11.451 1.00 64.25 90 ALA A CA 1
ATOM 698 C C . ALA A 1 90 ? 5.235 -7.720 -12.112 1.00 64.25 90 ALA A C 1
ATOM 700 O O . ALA A 1 90 ? 6.359 -7.233 -11.843 1.00 64.25 90 ALA A O 1
#